Protein AF-W4LTE4-F1 (afdb_monomer_lite)

Radius of gyration: 15.89 Å; chains: 1; bounding box: 44×17×49 Å

Sequence (66 aa):
MIEEPNPLRVTLQQMQRLLCALDNLKEEVLPKNPQLFAVMAEAPLEDLDRLRQEVEGFLDQLQPAV

Organism: NCBI:txid1429439

Secondary structure (DSSP, 8-state):
--PPPPHHHHHHHHHHHHHHHHHHHHHHTTTT-HHHHHHHHHHHHHHHHHHHHHHHHHHHHHS---

pLDDT: mean 91.18, std 13.7, range [39.97, 98.56]

Structure (mmCIF, N/CA/C/O backbone):
data_AF-W4LTE4-F1
#
_entry.id   AF-W4LTE4-F1
#
loop_
_atom_site.group_PDB
_atom_site.id
_atom_site.type_symbol
_atom_site.label_atom_id
_atom_site.label_alt_id
_atom_site.label_comp_id
_atom_site.label_asym_id
_atom_site.label_entity_id
_atom_site.label_seq_id
_atom_site.pdbx_PDB_ins_code
_atom_site.Cartn_x
_atom_site.Cartn_y
_atom_site.Cartn_z
_atom_site.occupancy
_atom_site.B_iso_or_equiv
_atom_site.auth_seq_id
_atom_site.auth_comp_id
_atom_site.auth_asym_id
_atom_site.auth_atom_id
_atom_site.pdbx_PDB_model_num
ATOM 1 N N . MET A 1 1 ? 31.781 2.923 -9.399 1.00 39.97 1 MET A N 1
ATOM 2 C CA . MET A 1 1 ? 30.408 3.270 -9.811 1.00 39.97 1 MET A CA 1
ATOM 3 C C . MET A 1 1 ? 29.499 2.863 -8.675 1.00 39.97 1 MET A C 1
ATOM 5 O O . MET A 1 1 ? 29.576 1.716 -8.262 1.00 39.97 1 MET A O 1
ATOM 9 N N . ILE A 1 2 ? 28.742 3.797 -8.107 1.00 49.44 2 ILE A N 1
ATOM 10 C CA . ILE A 1 2 ? 27.639 3.438 -7.213 1.00 49.44 2 ILE A CA 1
ATOM 11 C C . ILE A 1 2 ? 26.566 2.890 -8.153 1.00 49.44 2 ILE A C 1
ATOM 13 O O . ILE A 1 2 ? 26.134 3.617 -9.042 1.00 49.44 2 ILE A O 1
ATOM 17 N N . GLU A 1 3 ? 26.244 1.602 -8.053 1.00 58.28 3 GLU A N 1
ATOM 18 C CA . GLU A 1 3 ? 25.148 1.015 -8.826 1.00 58.28 3 GLU A CA 1
ATOM 19 C C . GLU A 1 3 ? 23.866 1.760 -8.450 1.00 58.28 3 GLU A C 1
ATOM 21 O O . GLU A 1 3 ? 23.464 1.752 -7.283 1.00 58.28 3 GLU A O 1
ATOM 26 N N . GLU A 1 4 ? 23.257 2.456 -9.412 1.00 65.88 4 GLU A N 1
ATOM 27 C CA . GLU A 1 4 ? 21.951 3.059 -9.180 1.00 65.88 4 GLU A CA 1
ATOM 28 C C . GLU A 1 4 ? 20.972 1.941 -8.796 1.00 65.88 4 GLU A C 1
ATOM 30 O O . GLU A 1 4 ? 20.920 0.899 -9.463 1.00 65.88 4 GLU A O 1
ATOM 35 N N . PRO A 1 5 ? 20.237 2.089 -7.682 1.00 71.62 5 PRO A N 1
ATOM 36 C CA . PRO A 1 5 ? 19.335 1.047 -7.237 1.00 71.62 5 PRO A CA 1
ATOM 37 C C . PRO A 1 5 ? 18.265 0.823 -8.306 1.00 71.62 5 PRO A C 1
ATOM 39 O O . PRO A 1 5 ? 17.613 1.767 -8.739 1.00 71.62 5 PRO A O 1
ATOM 42 N N . ASN A 1 6 ? 18.090 -0.441 -8.707 1.00 85.94 6 ASN A N 1
ATOM 43 C CA . ASN A 1 6 ? 17.088 -0.852 -9.688 1.00 85.94 6 ASN A CA 1
ATOM 44 C C . ASN A 1 6 ? 15.721 -0.206 -9.347 1.00 85.94 6 ASN A C 1
ATOM 46 O O . ASN A 1 6 ? 15.185 -0.513 -8.274 1.00 85.94 6 ASN A O 1
ATOM 50 N N . PRO A 1 7 ? 15.164 0.656 -10.222 1.00 87.81 7 PRO A N 1
ATOM 51 C CA . PRO A 1 7 ? 13.932 1.395 -9.949 1.00 87.81 7 PRO A CA 1
ATOM 52 C C . PRO A 1 7 ? 12.761 0.493 -9.552 1.00 87.81 7 PRO A C 1
ATOM 54 O O . PRO A 1 7 ? 12.098 0.769 -8.558 1.00 87.81 7 PRO A O 1
ATOM 57 N N . LEU A 1 8 ? 12.595 -0.656 -10.217 1.00 92.00 8 LEU A N 1
ATOM 58 C CA . LEU A 1 8 ? 11.569 -1.643 -9.873 1.00 92.00 8 LEU A CA 1
ATOM 59 C C . LEU A 1 8 ? 11.738 -2.153 -8.436 1.00 92.00 8 LEU A C 1
ATOM 61 O O . LEU A 1 8 ? 10.770 -2.254 -7.685 1.00 92.00 8 LEU A O 1
ATOM 65 N N . ARG A 1 9 ? 12.978 -2.432 -8.012 1.00 92.69 9 ARG A N 1
ATOM 66 C CA . ARG A 1 9 ? 13.258 -2.862 -6.633 1.00 92.69 9 ARG A CA 1
ATOM 67 C C . ARG A 1 9 ? 12.895 -1.772 -5.625 1.00 92.69 9 ARG A C 1
ATOM 69 O O . ARG A 1 9 ? 12.378 -2.091 -4.558 1.00 92.69 9 ARG A O 1
ATOM 76 N N . VAL A 1 10 ? 13.174 -0.510 -5.946 1.00 94.06 10 VAL A N 1
ATOM 77 C CA . VAL A 1 10 ? 12.840 0.630 -5.080 1.00 94.06 10 VAL A CA 1
ATOM 78 C C . VAL A 1 10 ? 11.325 0.795 -4.967 1.00 94.06 10 VAL A C 1
ATOM 80 O O . VAL A 1 10 ? 10.818 0.870 -3.848 1.00 94.06 10 VAL A O 1
ATOM 83 N N . THR A 1 11 ? 10.600 0.779 -6.086 1.00 96.06 11 THR A N 1
ATOM 84 C CA . THR A 1 11 ? 9.133 0.895 -6.119 1.00 96.06 11 THR A CA 1
ATOM 85 C C . THR A 1 11 ? 8.471 -0.236 -5.327 1.00 96.06 11 THR A C 1
ATOM 87 O O . THR A 1 11 ? 7.643 0.028 -4.456 1.00 96.06 11 THR A O 1
ATOM 90 N N . LEU A 1 12 ? 8.912 -1.487 -5.505 1.00 96.62 12 LEU A N 1
ATOM 91 C CA . LEU A 1 12 ? 8.397 -2.629 -4.735 1.00 96.62 12 LEU A CA 1
ATOM 92 C C . LEU A 1 12 ? 8.646 -2.489 -3.223 1.00 96.62 12 LEU A C 1
ATOM 94 O O . LEU A 1 12 ? 7.776 -2.813 -2.415 1.00 96.62 12 LEU A O 1
ATOM 98 N N . GLN A 1 13 ? 9.810 -1.971 -2.818 1.00 97.50 13 GLN A N 1
ATOM 99 C CA . GLN A 1 13 ? 10.099 -1.706 -1.405 1.00 97.50 13 GLN A CA 1
ATOM 100 C C . GLN A 1 13 ? 9.207 -0.601 -0.824 1.00 97.50 13 GLN A C 1
ATOM 102 O O . GLN A 1 13 ? 8.819 -0.682 0.343 1.00 97.50 13 GLN A O 1
ATOM 107 N N . GLN A 1 14 ? 8.876 0.427 -1.608 1.00 97.62 14 GLN A N 1
ATOM 108 C CA . GLN A 1 14 ? 7.945 1.475 -1.184 1.00 97.62 14 GLN A CA 1
ATOM 109 C C . GLN A 1 14 ? 6.528 0.919 -1.008 1.00 97.62 14 GLN A C 1
ATOM 111 O O . GLN A 1 14 ? 5.918 1.157 0.036 1.00 97.62 14 GLN A O 1
ATOM 116 N N . MET A 1 15 ? 6.052 0.100 -1.953 1.00 98.44 15 MET A N 1
ATOM 117 C CA . MET A 1 15 ? 4.758 -0.584 -1.841 1.00 98.44 15 MET A CA 1
ATOM 118 C C . MET A 1 15 ? 4.687 -1.440 -0.575 1.00 98.44 15 MET A C 1
ATOM 120 O O . MET A 1 15 ? 3.725 -1.346 0.181 1.00 98.44 15 MET A O 1
ATOM 124 N N . GLN A 1 16 ? 5.732 -2.224 -0.285 1.00 98.31 16 GLN A N 1
ATOM 125 C CA . GLN A 1 16 ? 5.768 -3.058 0.918 1.00 98.31 16 GLN A CA 1
ATOM 126 C C . GLN A 1 16 ? 5.646 -2.230 2.206 1.00 98.31 16 GLN A C 1
ATOM 128 O O . GLN A 1 16 ? 4.921 -2.617 3.120 1.00 98.31 16 GLN A O 1
ATOM 133 N N . ARG A 1 17 ? 6.318 -1.075 2.283 1.00 98.06 17 ARG A N 1
ATOM 134 C CA . ARG A 1 17 ? 6.230 -0.186 3.453 1.00 98.06 17 ARG A CA 1
ATOM 135 C C . ARG A 1 17 ? 4.827 0.391 3.633 1.00 98.06 17 ARG A C 1
ATOM 137 O O . ARG A 1 17 ? 4.357 0.451 4.766 1.00 98.06 17 ARG A O 1
ATOM 144 N N . LEU A 1 18 ? 4.167 0.788 2.544 1.00 97.94 18 LEU A N 1
ATOM 145 C CA . LEU A 1 18 ? 2.791 1.292 2.588 1.00 97.94 18 LEU A CA 1
ATOM 146 C C . LEU A 1 18 ? 1.799 0.204 3.006 1.00 97.94 18 LEU A C 1
ATOM 148 O O . LEU A 1 18 ? 0.938 0.468 3.841 1.00 97.94 18 LEU A O 1
ATOM 152 N N . LEU A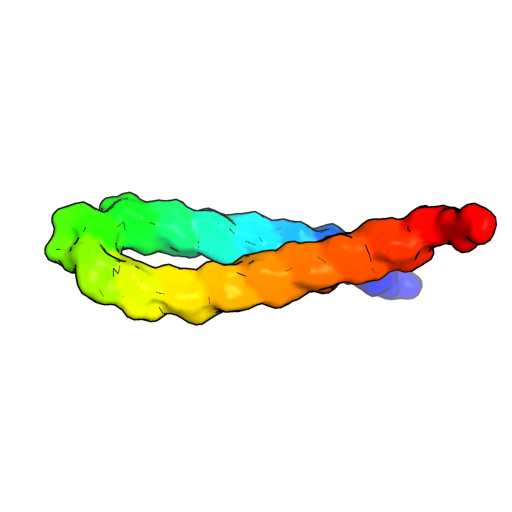 1 19 ? 1.957 -1.023 2.501 1.00 98.38 19 LEU A N 1
ATOM 153 C CA . LEU A 1 19 ? 1.133 -2.161 2.915 1.00 98.38 19 LEU A CA 1
ATOM 154 C C . LEU A 1 19 ? 1.278 -2.434 4.416 1.00 98.38 19 LEU A C 1
ATOM 156 O O . LEU A 1 19 ? 0.275 -2.502 5.117 1.00 98.38 19 LEU A O 1
ATOM 160 N N . CYS A 1 20 ? 2.510 -2.467 4.936 1.00 98.31 20 CYS A N 1
ATOM 161 C CA . CYS A 1 20 ? 2.742 -2.606 6.376 1.00 98.31 20 CYS A CA 1
ATOM 162 C C . CYS A 1 20 ? 2.109 -1.465 7.192 1.00 98.31 20 CYS A C 1
ATOM 164 O O . CYS A 1 20 ? 1.571 -1.703 8.270 1.00 98.31 20 CYS A O 1
ATOM 166 N N . ALA A 1 21 ? 2.160 -0.223 6.700 1.00 97.31 21 ALA A N 1
ATOM 167 C CA . ALA A 1 21 ? 1.524 0.906 7.376 1.00 97.31 21 ALA A CA 1
ATOM 168 C C . ALA A 1 21 ? -0.010 0.775 7.400 1.00 97.31 21 ALA A C 1
ATOM 170 O O . ALA A 1 21 ? -0.6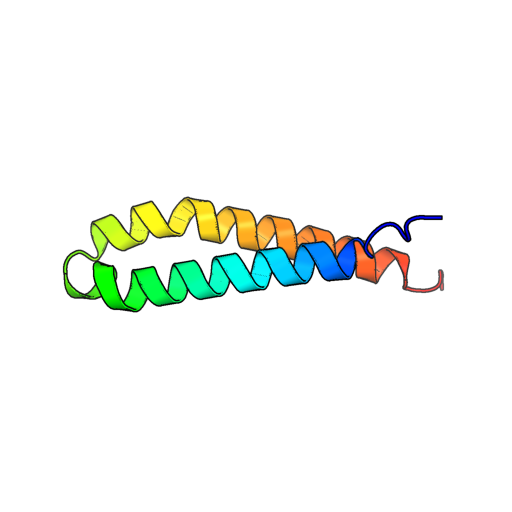27 1.043 8.430 1.00 97.31 21 ALA A O 1
ATOM 171 N N . LEU A 1 22 ? -0.622 0.328 6.301 1.00 98.19 22 LEU A N 1
ATOM 172 C CA . LEU A 1 22 ? -2.061 0.065 6.226 1.00 98.19 22 LEU A CA 1
ATOM 173 C C . LEU A 1 22 ? -2.493 -1.079 7.146 1.00 98.19 22 LEU A C 1
ATOM 175 O O . LEU A 1 22 ? -3.526 -0.956 7.805 1.00 98.19 22 LEU A O 1
ATOM 179 N N . ASP A 1 23 ? -1.703 -2.150 7.234 1.00 98.56 23 ASP A N 1
ATOM 180 C CA . ASP A 1 23 ? -1.959 -3.252 8.166 1.00 98.56 23 ASP A CA 1
ATOM 181 C C . ASP A 1 23 ? -1.929 -2.757 9.618 1.00 98.56 23 ASP A C 1
ATOM 183 O O . ASP A 1 23 ? -2.873 -3.000 10.371 1.00 98.56 23 ASP A O 1
ATOM 187 N N . ASN A 1 24 ? -0.930 -1.948 9.984 1.00 98.06 24 ASN A N 1
ATOM 188 C CA . ASN A 1 24 ? -0.867 -1.333 11.312 1.00 98.06 24 ASN A CA 1
ATOM 189 C C . ASN A 1 24 ? -2.084 -0.431 11.584 1.00 98.06 24 ASN A C 1
ATOM 191 O O . ASN A 1 24 ? -2.700 -0.520 12.645 1.00 98.06 24 ASN A O 1
ATOM 195 N N . LEU A 1 25 ? -2.491 0.410 10.623 1.00 97.94 25 LEU A N 1
ATOM 196 C CA . LEU A 1 25 ? -3.691 1.247 10.766 1.00 97.94 25 LEU A CA 1
ATOM 197 C C . LEU A 1 25 ? -4.958 0.401 10.942 1.00 97.94 25 LEU A C 1
ATOM 199 O O . LEU A 1 25 ? -5.835 0.738 11.743 1.00 97.94 25 LEU A O 1
ATOM 203 N N . LYS A 1 26 ? -5.060 -0.706 10.209 1.00 98.06 26 LYS A N 1
ATOM 204 C CA . LYS A 1 26 ? -6.188 -1.633 10.293 1.00 98.06 26 LYS A CA 1
ATOM 205 C C . LYS A 1 26 ? -6.244 -2.333 11.650 1.00 98.06 26 LYS A C 1
ATOM 207 O O . LYS A 1 26 ? -7.336 -2.569 12.153 1.00 98.06 26 LYS A O 1
ATOM 212 N N . GLU A 1 27 ? -5.114 -2.661 12.258 1.00 98.44 27 GLU A N 1
ATOM 213 C CA . GLU A 1 27 ? -5.092 -3.289 13.583 1.00 98.44 27 GLU A CA 1
ATOM 214 C C . GLU A 1 27 ? -5.330 -2.273 14.708 1.00 98.44 27 GLU A C 1
ATOM 216 O O . GLU A 1 27 ? -6.086 -2.535 15.647 1.00 98.44 27 GLU A O 1
ATOM 221 N N . GLU A 1 28 ? -4.732 -1.085 14.613 1.00 98.00 28 GLU A N 1
ATOM 222 C CA . GLU A 1 28 ? -4.706 -0.130 15.720 1.00 98.00 28 GLU A CA 1
ATOM 223 C C . GLU A 1 28 ? -5.864 0.872 15.719 1.00 98.00 28 GLU A C 1
ATOM 225 O O . GLU A 1 28 ? -6.308 1.289 16.802 1.00 98.00 28 GLU A O 1
ATOM 230 N N . VAL A 1 29 ? -6.331 1.281 14.533 1.00 98.19 29 VAL A N 1
ATOM 231 C CA . VAL A 1 29 ? -7.278 2.393 14.346 1.00 98.19 29 VAL A CA 1
ATOM 232 C C . VAL A 1 29 ? -8.667 1.886 13.985 1.00 98.19 29 VAL A C 1
ATOM 234 O O . VAL A 1 29 ? -9.631 2.288 14.636 1.00 98.19 29 VAL A O 1
ATOM 237 N N . LEU A 1 30 ? 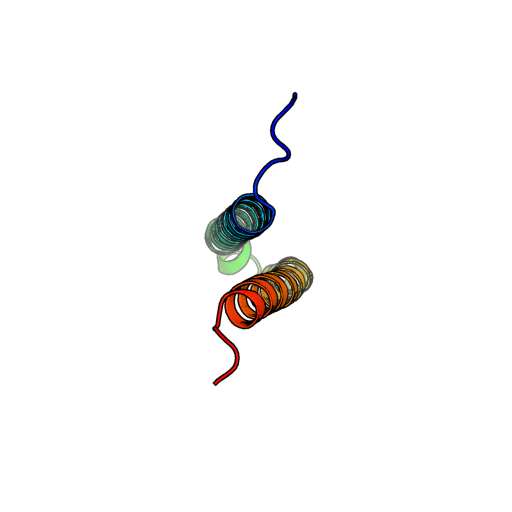-8.790 0.978 13.010 1.00 98.06 30 LEU A N 1
ATOM 238 C CA . LEU A 1 30 ? -10.092 0.503 12.516 1.00 98.06 30 LEU A CA 1
ATOM 239 C C . LEU A 1 30 ? -11.026 -0.019 13.629 1.00 98.06 30 LEU A C 1
ATOM 241 O O . LEU A 1 30 ? -12.190 0.384 13.626 1.00 98.06 30 LEU A O 1
ATOM 245 N N . PRO A 1 31 ? -10.580 -0.824 14.620 1.00 98.44 31 PRO A N 1
ATOM 246 C CA . PRO A 1 31 ? -11.477 -1.332 15.662 1.00 98.44 31 PRO A CA 1
ATOM 247 C C . PRO A 1 31 ? -12.000 -0.243 16.606 1.00 98.44 31 PRO A C 1
ATOM 249 O O . PRO A 1 31 ? -13.030 -0.425 17.250 1.00 98.44 31 PRO A O 1
ATOM 252 N N . LYS A 1 32 ? -11.278 0.880 16.718 1.00 98.38 32 LYS A N 1
ATOM 253 C CA . LYS A 1 32 ? -11.596 1.985 17.633 1.00 98.38 32 LYS A CA 1
ATOM 254 C C . LYS A 1 32 ? -12.369 3.096 16.933 1.00 98.38 32 LYS A C 1
ATOM 256 O O . LYS A 1 32 ? -13.251 3.704 17.531 1.00 98.38 32 LYS A O 1
ATOM 261 N N . ASN A 1 33 ? -12.005 3.394 15.687 1.00 98.19 33 ASN A N 1
ATOM 262 C CA . ASN A 1 33 ? -12.583 4.471 14.900 1.00 98.19 33 ASN A CA 1
ATOM 263 C C . ASN A 1 33 ? -12.495 4.163 13.391 1.00 98.19 33 ASN A C 1
ATOM 265 O O . ASN A 1 33 ? -11.531 4.561 12.728 1.00 98.19 33 ASN A O 1
ATOM 269 N N . PRO A 1 34 ? -13.519 3.498 12.827 1.00 98.00 34 PRO A N 1
ATOM 270 C CA . PRO A 1 34 ? -13.558 3.163 11.406 1.00 98.00 34 PRO A CA 1
ATOM 271 C C . PRO A 1 34 ? -13.514 4.376 10.474 1.00 98.00 34 PRO A C 1
ATOM 273 O O . PRO A 1 34 ? -12.917 4.307 9.403 1.00 98.00 34 PRO A O 1
ATOM 276 N N . GLN A 1 35 ? -14.106 5.501 10.886 1.00 98.31 35 GLN A N 1
ATOM 277 C CA . GLN A 1 35 ? -14.118 6.715 10.073 1.00 98.31 35 GLN A CA 1
ATOM 278 C C . GLN A 1 35 ? -12.720 7.333 9.971 1.00 98.31 35 GLN A C 1
ATOM 280 O O . GLN A 1 35 ? -12.311 7.757 8.894 1.00 98.31 35 GLN A O 1
ATOM 285 N N . LEU A 1 36 ? -11.977 7.361 11.082 1.00 97.81 36 LEU A N 1
ATOM 286 C CA . LEU A 1 36 ? -10.595 7.835 11.080 1.00 97.81 36 LEU A CA 1
ATOM 287 C C . LEU A 1 36 ? -9.695 6.913 10.255 1.00 97.81 36 LEU A C 1
ATOM 289 O O . LEU A 1 36 ? -8.876 7.409 9.490 1.00 97.81 36 LEU A O 1
ATOM 293 N N . PHE A 1 37 ? -9.879 5.593 10.358 1.00 98.44 37 PHE A N 1
ATOM 294 C CA . PHE A 1 37 ? -9.165 4.645 9.503 1.00 98.44 37 PHE A CA 1
ATOM 295 C C . PHE A 1 37 ? -9.396 4.941 8.016 1.00 98.44 37 PHE A C 1
ATOM 297 O O . PHE A 1 37 ? -8.425 5.025 7.274 1.00 98.44 37 PHE A O 1
ATOM 304 N N . ALA A 1 38 ? -10.647 5.155 7.592 1.00 97.62 38 ALA A N 1
ATOM 305 C 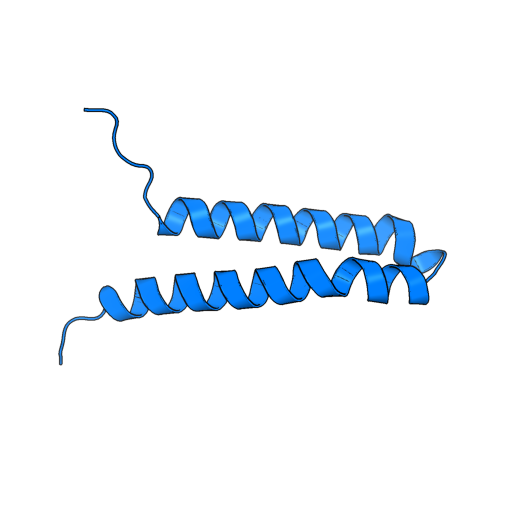CA . ALA A 1 38 ? -10.961 5.449 6.194 1.00 97.62 38 ALA A CA 1
ATOM 306 C C . ALA A 1 38 ? -10.222 6.698 5.680 1.00 97.62 38 ALA A C 1
ATOM 308 O O . ALA A 1 38 ? -9.620 6.648 4.614 1.00 97.62 38 ALA A O 1
ATOM 309 N N . VAL A 1 39 ? -10.197 7.777 6.471 1.00 98.19 39 VAL A N 1
ATOM 310 C CA . VAL A 1 39 ? -9.475 9.016 6.124 1.00 98.19 39 VAL A CA 1
ATOM 311 C C . VAL A 1 39 ? -7.960 8.793 6.081 1.00 98.19 39 VAL A C 1
ATOM 313 O O . VAL A 1 39 ? -7.284 9.270 5.178 1.00 98.19 39 VAL A O 1
ATOM 316 N N . MET A 1 40 ? -7.403 8.061 7.048 1.00 97.81 40 MET A N 1
ATOM 317 C CA . MET A 1 40 ? -5.959 7.806 7.103 1.00 97.81 40 MET A CA 1
ATOM 318 C C . MET A 1 40 ? -5.480 6.835 6.019 1.00 97.81 40 MET A C 1
ATOM 320 O O . MET A 1 40 ? -4.323 6.911 5.617 1.00 97.81 40 MET A O 1
ATOM 324 N N . ALA A 1 41 ? -6.340 5.918 5.574 1.00 97.88 41 ALA A N 1
ATOM 325 C CA . ALA A 1 41 ? -6.023 4.928 4.552 1.00 97.88 41 ALA A CA 1
ATOM 326 C C . ALA A 1 41 ? -6.114 5.484 3.122 1.00 97.88 41 ALA A C 1
ATOM 328 O O . ALA A 1 41 ? -5.494 4.908 2.235 1.00 97.88 41 ALA A O 1
ATOM 329 N N . GLU A 1 42 ? -6.834 6.589 2.899 1.00 97.38 42 GLU A N 1
ATOM 330 C CA . GLU A 1 42 ? -7.071 7.176 1.572 1.00 97.38 42 GLU A CA 1
ATOM 331 C C . GLU A 1 42 ? -5.764 7.474 0.821 1.00 97.38 42 GLU A C 1
ATOM 333 O O . GLU A 1 42 ? -5.477 6.828 -0.185 1.00 97.38 42 GLU A O 1
ATOM 338 N N . ALA A 1 43 ? -4.917 8.357 1.357 1.00 96.38 43 ALA A N 1
ATOM 339 C CA . ALA A 1 43 ? -3.656 8.714 0.703 1.00 96.38 43 ALA A CA 1
ATOM 340 C C . ALA A 1 43 ? -2.698 7.512 0.504 1.00 96.38 43 ALA A C 1
ATOM 342 O O . ALA A 1 43 ? -2.184 7.347 -0.601 1.00 96.38 43 ALA A O 1
ATOM 343 N N . PRO A 1 44 ? -2.475 6.615 1.492 1.00 96.94 44 PRO A N 1
ATOM 344 C CA . PRO A 1 44 ? -1.687 5.400 1.272 1.00 96.94 44 PRO A CA 1
ATOM 345 C C . PRO A 1 44 ? -2.224 4.476 0.170 1.00 96.94 44 PRO A C 1
ATOM 347 O O . PRO A 1 44 ? -1.431 3.831 -0.516 1.00 96.94 44 PRO A O 1
ATOM 350 N N . LEU A 1 45 ? -3.548 4.378 0.009 1.00 97.94 45 LEU A N 1
ATOM 351 C CA . LEU A 1 45 ? -4.167 3.570 -1.045 1.00 97.94 45 LEU A CA 1
ATOM 352 C C . LEU A 1 45 ? -3.989 4.211 -2.425 1.00 97.94 45 LEU A C 1
ATOM 354 O O . LEU A 1 45 ? -3.678 3.499 -3.380 1.00 97.94 45 LEU A O 1
ATOM 358 N N . GLU A 1 46 ? -4.123 5.534 -2.526 1.00 98.25 46 GLU A N 1
ATOM 359 C CA . GLU A 1 46 ? -3.818 6.278 -3.756 1.00 98.25 46 GLU A CA 1
ATOM 360 C C . GLU A 1 46 ? -2.345 6.115 -4.160 1.00 98.25 46 GLU A C 1
ATOM 362 O O . GLU A 1 46 ? -2.039 5.816 -5.316 1.00 98.25 46 GLU A O 1
ATOM 367 N N . ASP A 1 47 ? -1.425 6.231 -3.199 1.00 98.12 47 ASP A N 1
ATOM 368 C CA . ASP A 1 47 ? 0.003 6.021 -3.440 1.00 98.12 47 ASP A CA 1
ATOM 369 C C . ASP A 1 47 ? 0.316 4.580 -3.861 1.00 98.12 47 ASP A C 1
ATOM 371 O O . ASP A 1 47 ? 1.146 4.364 -4.746 1.00 98.12 47 ASP A O 1
ATOM 375 N N . LEU A 1 48 ? -0.349 3.584 -3.268 1.00 98.31 48 LEU A N 1
ATOM 376 C CA . LEU A 1 48 ? -0.198 2.189 -3.683 1.00 98.31 48 LEU A CA 1
ATOM 377 C C . LEU A 1 48 ? -0.656 1.961 -5.121 1.00 98.31 48 LEU A C 1
ATOM 379 O O . LEU A 1 48 ? 0.017 1.227 -5.848 1.00 98.31 48 LEU A O 1
ATOM 383 N N . ASP A 1 49 ? -1.760 2.581 -5.541 1.00 98.25 49 ASP A N 1
ATOM 384 C CA . ASP A 1 49 ? -2.221 2.467 -6.924 1.00 98.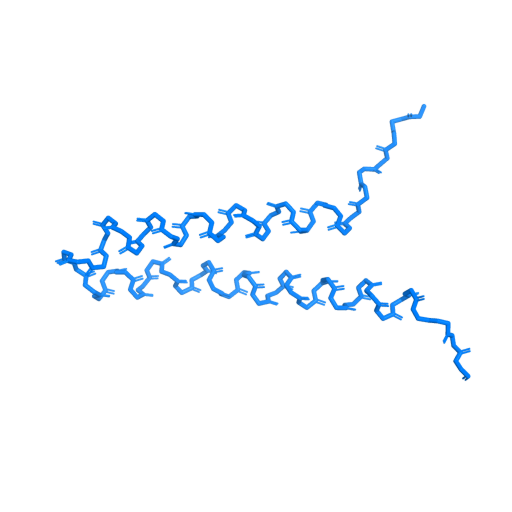25 49 ASP A CA 1
ATOM 385 C C . ASP A 1 49 ? -1.241 3.125 -7.901 1.00 98.25 49 ASP A C 1
ATOM 387 O O . ASP A 1 49 ? -0.880 2.519 -8.910 1.00 98.25 49 ASP A O 1
ATOM 391 N N . ARG A 1 50 ? -0.714 4.308 -7.565 1.00 98.38 50 ARG A N 1
ATOM 392 C CA . ARG A 1 50 ? 0.333 4.963 -8.364 1.00 98.38 50 ARG A CA 1
ATOM 393 C C . ARG A 1 50 ? 1.577 4.083 -8.501 1.00 98.38 50 ARG A C 1
ATOM 395 O O . ARG A 1 50 ? 2.069 3.883 -9.608 1.00 98.38 50 ARG A O 1
ATOM 402 N N . LEU A 1 51 ? 2.077 3.523 -7.398 1.00 98.12 51 LEU A N 1
ATOM 403 C CA . LEU A 1 51 ? 3.256 2.651 -7.424 1.00 98.12 51 LEU A CA 1
ATOM 404 C C . LEU A 1 51 ? 2.994 1.357 -8.208 1.00 98.12 51 LEU A C 1
ATOM 406 O O . LEU A 1 51 ? 3.884 0.876 -8.907 1.00 98.12 51 LEU A O 1
ATOM 410 N N . ARG A 1 52 ? 1.775 0.804 -8.142 1.00 97.88 52 ARG A N 1
ATOM 411 C CA . ARG A 1 52 ? 1.365 -0.338 -8.973 1.00 97.88 52 ARG A CA 1
ATOM 412 C C . ARG A 1 52 ? 1.455 0.006 -10.461 1.00 97.88 52 ARG A C 1
ATOM 414 O O . ARG A 1 52 ? 2.030 -0.774 -11.214 1.00 97.88 52 ARG A O 1
ATOM 421 N N . GLN A 1 53 ? 0.950 1.168 -10.871 1.00 97.81 53 GLN A N 1
ATOM 422 C CA . GLN A 1 53 ? 1.038 1.630 -12.261 1.00 97.81 53 GLN A CA 1
ATOM 423 C C . GLN A 1 53 ? 2.494 1.837 -12.710 1.00 97.81 53 GLN A C 1
ATOM 425 O O . GLN A 1 53 ? 2.840 1.512 -13.843 1.00 97.81 53 GLN A O 1
ATOM 430 N N . GLU A 1 54 ? 3.373 2.322 -11.828 1.00 96.31 54 GLU A N 1
ATOM 431 C CA . GLU A 1 54 ? 4.812 2.410 -12.117 1.00 96.31 54 GLU A CA 1
ATOM 432 C C . GLU A 1 54 ? 5.426 1.023 -12.356 1.00 96.31 54 GLU A C 1
ATOM 434 O O . GLU A 1 54 ? 6.155 0.839 -13.330 1.00 96.31 54 GLU A O 1
ATOM 439 N N . VAL A 1 55 ? 5.102 0.032 -11.514 1.00 95.50 55 VAL A N 1
ATOM 440 C CA . VAL A 1 55 ? 5.529 -1.367 -11.707 1.00 95.50 55 VAL A CA 1
ATOM 441 C C . VAL A 1 55 ? 5.037 -1.917 -13.042 1.00 95.50 55 VAL A C 1
ATOM 443 O O . VAL A 1 55 ? 5.828 -2.502 -13.777 1.00 95.50 55 VAL A O 1
ATOM 446 N N . GLU A 1 56 ? 3.764 -1.717 -13.373 1.00 95.25 56 GLU A N 1
ATOM 447 C CA . GLU A 1 56 ? 3.187 -2.141 -14.653 1.00 95.25 56 GLU A CA 1
ATOM 448 C C . GLU A 1 56 ? 3.919 -1.493 -15.832 1.00 95.25 56 GLU A C 1
ATOM 450 O O . GLU A 1 56 ? 4.372 -2.200 -16.729 1.00 95.25 56 GLU A O 1
ATOM 455 N N . GLY A 1 57 ? 4.177 -0.184 -15.767 1.00 94.00 57 GLY A N 1
ATOM 456 C CA . GLY A 1 57 ? 4.956 0.524 -16.782 1.00 94.00 57 GLY A CA 1
ATOM 457 C C . GLY A 1 57 ? 6.392 0.007 -16.928 1.00 94.00 57 GLY A C 1
ATOM 458 O O . GLY A 1 57 ? 6.917 -0.029 -18.043 1.00 94.00 57 GLY A O 1
ATOM 459 N N . PHE A 1 58 ? 7.036 -0.430 -15.840 1.00 91.25 58 PHE A N 1
ATOM 460 C CA . PHE A 1 58 ? 8.337 -1.104 -15.922 1.00 91.25 58 PHE A CA 1
ATOM 461 C C . PHE A 1 58 ? 8.231 -2.471 -16.602 1.00 91.25 58 PHE A C 1
ATOM 463 O O . PHE A 1 58 ? 9.104 -2.821 -17.393 1.00 91.25 58 PHE A O 1
ATOM 470 N N . LEU A 1 59 ? 7.190 -3.251 -16.305 1.00 88.5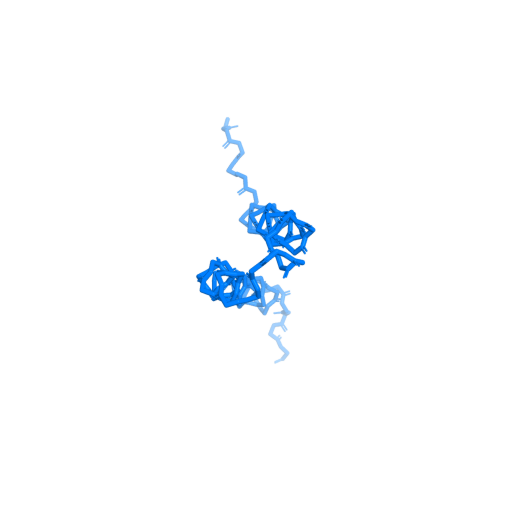0 59 LEU A N 1
ATOM 471 C CA . LEU A 1 59 ? 6.986 -4.567 -16.912 1.00 88.50 59 LEU A CA 1
ATOM 472 C C . LEU A 1 59 ? 6.682 -4.461 -18.408 1.00 88.50 59 LEU A C 1
ATOM 474 O O . LEU A 1 59 ? 7.235 -5.239 -19.183 1.00 88.50 59 LEU A O 1
ATOM 478 N N . ASP A 1 60 ? 5.888 -3.475 -18.820 1.00 90.94 60 ASP A N 1
ATOM 479 C CA . ASP A 1 60 ? 5.571 -3.220 -20.229 1.00 90.94 60 ASP A CA 1
ATOM 480 C C . ASP A 1 60 ? 6.826 -2.868 -21.040 1.00 90.94 60 ASP A C 1
ATOM 482 O O . ASP A 1 60 ? 6.993 -3.334 -22.164 1.00 90.94 60 ASP A O 1
ATOM 486 N N . GLN A 1 61 ? 7.770 -2.121 -20.457 1.00 86.56 61 GLN A N 1
ATOM 487 C CA . GLN A 1 61 ? 9.061 -1.816 -21.093 1.00 86.56 61 GLN A CA 1
ATOM 488 C C . GLN A 1 61 ? 9.972 -3.042 -21.247 1.00 86.56 61 GLN A C 1
ATOM 490 O O . GLN A 1 61 ? 10.889 -3.030 -22.070 1.00 86.56 61 GLN A O 1
ATOM 495 N N . LEU A 1 62 ? 9.755 -4.087 -20.445 1.00 83.50 62 LEU A N 1
ATOM 496 C CA . LEU A 1 62 ? 10.506 -5.341 -20.520 1.00 83.50 62 LEU A CA 1
ATOM 497 C C . LEU A 1 62 ? 9.890 -6.333 -21.514 1.00 83.50 62 LEU A C 1
ATOM 499 O O . LEU A 1 62 ? 10.551 -7.312 -21.872 1.00 83.50 62 LEU A O 1
ATOM 503 N N . GLN A 1 63 ? 8.650 -6.110 -21.964 1.00 75.56 63 GLN A N 1
ATOM 504 C CA . GLN A 1 63 ? 8.039 -6.941 -22.993 1.00 75.56 63 GLN A CA 1
ATOM 505 C C . GLN A 1 63 ? 8.692 -6.638 -24.353 1.00 75.56 63 GLN A C 1
ATOM 507 O O . GLN A 1 63 ? 8.748 -5.480 -24.770 1.00 75.56 63 GLN A O 1
ATOM 512 N N . PRO A 1 64 ? 9.217 -7.650 -25.067 1.00 59.69 64 PRO A N 1
ATOM 513 C CA . PRO A 1 64 ? 9.768 -7.434 -26.396 1.00 59.69 64 PRO A CA 1
ATOM 514 C C . PRO A 1 64 ? 8.653 -6.983 -27.345 1.00 59.69 64 PRO A C 1
ATOM 516 O O . PRO A 1 64 ? 7.562 -7.553 -27.330 1.00 59.69 64 PRO A O 1
ATOM 519 N N . ALA A 1 65 ? 8.939 -5.975 -28.176 1.00 60.38 65 ALA A N 1
ATOM 520 C CA . ALA A 1 65 ? 8.043 -5.566 -29.253 1.00 60.38 65 ALA A CA 1
ATOM 521 C C . ALA A 1 65 ? 7.760 -6.783 -30.149 1.00 60.38 65 ALA A C 1
ATOM 523 O O . ALA A 1 65 ? 8.686 -7.332 -30.751 1.00 60.38 65 ALA A O 1
ATOM 524 N N . VAL A 1 66 ? 6.503 -7.231 -30.154 1.00 51.81 66 VAL A N 1
ATOM 525 C CA . VAL A 1 66 ? 6.007 -8.333 -30.993 1.00 51.81 66 VAL A CA 1
ATOM 526 C C . VAL A 1 66 ? 5.852 -7.861 -32.431 1.00 51.81 66 VAL A C 1
ATOM 528 O O . VAL A 1 66 ? 5.321 -6.743 -32.624 1.00 51.81 66 VAL A O 1
#

Foldseek 3Di:
DPPDPDVLVVLVVLLVVLVVVLVVLCVPPCVPDVVVSVVVNVVSVVSNVVSVVVNVVVVVVVDPDD